Protein AF-G8TN78-F1 (afdb_monomer)

Nearest PDB structures (foldseek):
  6szw-assembly1_B  TM=3.169E-01  e=9.366E-01  Homo sapiens
  4pso-assembly1_A  TM=2.951E-01  e=6.711E-01  Aeropyrum pernix K1
  7tt6-assembly1_P  TM=3.973E-01  e=4.437E+00  Escherichia coli

Radius of gyration: 22.76 Å; Cα contacts (8 Å, |Δi|>4): 261; chains: 1; bounding box: 41×67×71 Å

Organism: Niastella koreensis (strain DSM 17620 / KACC 11465 / NBRC 106392 / GR20-10) (NCBI:txid700598)

Secondary structure (DSSP, 8-state):
--------TTHHHHHHHHHHHHHHHHHHHHHHHHHHHHHHHHHHHH---SEEEEEEEEETTTEEEEEEEEEEETTEEEEEEEEEEETTEEEEEEEEEETTEEEEEEEEEEE--TTS--EEEEEEEEEETTEEEEEEETTEEE---HHHHHHHHHHHHHHHHHHH--HHHHHH--

Mean predicted aligned error: 8.29 Å

Foldseek 3Di:
DDDDDDPPPPVVVVVVVVVVVVVVVLVVVLVVLVVVVVVLVVVVVVDPPWDWDKDWDDDVPFFHTWIWIFTDDPNDTQKIWIWGDDDQKIKIKMFGDDPLATQKIKMWIWGDDVVDDIDIWIWIFGDDPLDGPFIDIPNDTDDDDPVNVLSRVLSNVVSVCVVVVPNCCSRPVD

pLDDT: mean 87.25, std 15.54, range [42.03, 98.81]

Sequence (174 aa):
MYPMTRPIFVLALLISLISSCANAQQKKSEVAAIEDIRTAFKDINSNNTYKVEKYTYEAAGCADDGRLEYYLDKQQIVKIKESGSSNDVSSTTEYYYRDGRVFFIYQLIAGGVANGELQKTEFRIYVKDGKAIRFMQGQEIIPVYSKTTNMMETAVKLLKARTTKNFKEVLCDN

Solvent-accessible surface area (backbone atoms only — not comparable to full-atom values): 9926 Å² total; per-residue (Å²): 144,80,88,88,80,80,93,66,76,70,65,62,62,60,58,60,60,56,58,59,54,54,54,53,54,51,53,53,52,50,54,55,51,52,52,53,45,52,52,52,55,49,53,59,73,70,52,84,83,51,50,74,48,78,49,73,45,71,45,95,97,60,21,77,58,23,33,38,38,40,31,18,60,88,86,45,61,40,35,39,38,39,34,30,32,50,89,65,35,37,40,37,40,36,39,31,36,57,97,85,36,69,36,36,36,42,34,44,37,42,32,45,59,94,95,53,72,77,44,74,49,39,37,41,39,37,34,54,97,91,35,78,79,45,35,28,52,72,89,44,80,48,83,85,49,70,67,58,55,50,55,53,51,40,53,60,49,48,68,56,24,70,79,73,64,51,51,54,65,61,74,56,72,119

Structure (mmCIF, N/CA/C/O backbone):
data_AF-G8TN78-F1
#
_entry.id   AF-G8TN78-F1
#
loop_
_atom_site.group_PDB
_atom_site.id
_atom_site.type_symbol
_atom_site.label_atom_id
_atom_site.label_alt_id
_atom_site.label_comp_id
_atom_site.label_asym_id
_atom_site.label_entity_id
_atom_site.label_seq_id
_atom_site.pdbx_PDB_ins_code
_atom_site.Cartn_x
_atom_site.Cartn_y
_atom_site.Cartn_z
_atom_site.occupancy
_atom_site.B_iso_or_equiv
_atom_site.auth_seq_id
_atom_site.auth_comp_id
_atom_site.auth_asym_id
_atom_site.auth_atom_id
_atom_site.pdbx_PDB_model_num
ATOM 1 N N . MET A 1 1 ? -14.220 -51.912 -53.808 1.00 42.03 1 MET A N 1
ATOM 2 C CA . MET A 1 1 ? -13.164 -50.884 -53.677 1.00 42.03 1 MET A CA 1
ATOM 3 C C . MET A 1 1 ? -13.823 -49.511 -53.753 1.00 42.03 1 MET A C 1
ATOM 5 O O . MET A 1 1 ? -14.171 -49.088 -54.841 1.00 42.03 1 MET A O 1
ATOM 9 N N . TYR A 1 2 ? -14.051 -48.855 -52.614 1.00 42.38 2 TYR A N 1
ATOM 10 C CA . TYR A 1 2 ? -14.402 -47.429 -52.532 1.00 42.38 2 TYR A CA 1
ATOM 11 C C . TYR A 1 2 ? -13.454 -46.788 -51.509 1.00 42.38 2 TYR A C 1
ATOM 13 O O . TYR A 1 2 ? -13.263 -47.379 -50.442 1.00 42.38 2 TYR A O 1
ATOM 21 N N . PRO A 1 3 ? -12.812 -45.646 -51.815 1.00 53.53 3 PRO A N 1
ATOM 22 C CA . PRO A 1 3 ? -11.838 -45.043 -50.919 1.00 53.53 3 PRO A CA 1
ATOM 23 C C . PRO A 1 3 ? -12.542 -44.248 -49.812 1.00 53.53 3 PRO A C 1
ATOM 25 O O . PRO A 1 3 ? -13.330 -43.344 -50.075 1.00 53.53 3 PRO A O 1
ATOM 28 N N . MET A 1 4 ? -12.224 -44.573 -48.558 1.00 51.91 4 MET A N 1
ATOM 29 C CA . MET A 1 4 ? -12.496 -43.719 -47.402 1.00 51.91 4 MET A CA 1
ATOM 30 C C . MET A 1 4 ? -11.504 -42.549 -47.396 1.00 51.91 4 MET A C 1
ATOM 32 O O . MET A 1 4 ? -10.333 -42.727 -47.064 1.00 51.91 4 MET A O 1
ATOM 36 N N . THR A 1 5 ? -11.962 -41.338 -47.713 1.00 56.25 5 THR A N 1
ATOM 37 C CA . THR A 1 5 ? -11.180 -40.104 -47.540 1.00 56.25 5 THR A CA 1
ATOM 38 C C . THR A 1 5 ? -11.837 -39.168 -46.526 1.00 56.25 5 THR A C 1
ATOM 40 O O . THR A 1 5 ? -12.723 -38.391 -46.852 1.00 56.25 5 THR A O 1
ATOM 43 N N . ARG A 1 6 ? -11.338 -39.277 -45.286 1.00 56.94 6 ARG A N 1
ATOM 44 C CA . ARG A 1 6 ? -11.013 -38.209 -44.314 1.00 56.94 6 ARG A CA 1
ATOM 45 C C . ARG A 1 6 ? -12.003 -37.037 -44.112 1.00 56.94 6 ARG A C 1
ATOM 47 O O . ARG A 1 6 ? -11.926 -36.058 -44.849 1.00 56.94 6 ARG A O 1
ATOM 54 N N . PRO A 1 7 ? -12.713 -36.986 -42.963 1.00 50.38 7 PRO A N 1
ATOM 55 C CA . PRO A 1 7 ? -13.267 -35.762 -42.392 1.00 50.38 7 PRO A CA 1
ATOM 56 C C . PRO A 1 7 ? -12.414 -35.300 -41.190 1.00 50.38 7 PRO A C 1
ATOM 58 O O . PRO A 1 7 ? -12.888 -35.275 -40.063 1.00 50.38 7 PRO A O 1
ATOM 61 N N . ILE A 1 8 ? -11.124 -35.002 -41.383 1.00 55.25 8 ILE A N 1
ATOM 62 C CA . ILE A 1 8 ? -10.248 -34.528 -40.279 1.00 55.25 8 ILE A CA 1
ATOM 63 C C . ILE A 1 8 ? -9.927 -33.025 -40.403 1.00 55.25 8 ILE A C 1
ATOM 65 O O . ILE A 1 8 ? -9.593 -32.376 -39.419 1.00 55.25 8 ILE A O 1
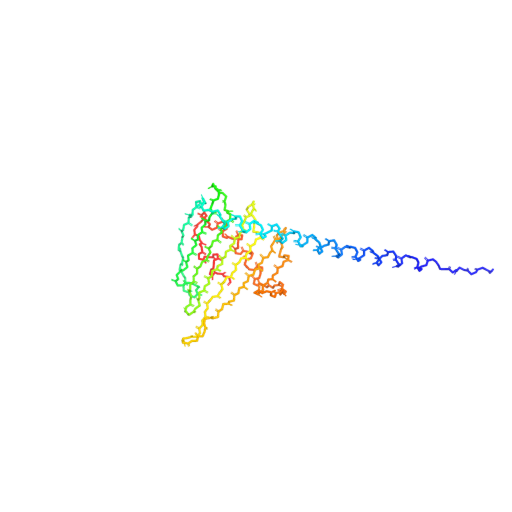ATOM 69 N N . PHE A 1 9 ? -10.114 -32.418 -41.580 1.00 47.19 9 PHE A N 1
ATOM 70 C CA . PHE A 1 9 ? -9.679 -31.036 -41.828 1.00 47.19 9 PHE A CA 1
ATOM 71 C C . PHE A 1 9 ? -10.632 -29.933 -41.325 1.00 47.19 9 PHE A C 1
ATOM 73 O O . PHE A 1 9 ? -10.193 -28.803 -41.136 1.00 47.19 9 PHE A O 1
ATOM 80 N N . VAL A 1 10 ? -11.912 -30.228 -41.064 1.00 52.00 10 VAL A N 1
ATOM 81 C CA . VAL A 1 10 ? -12.901 -29.197 -40.668 1.00 52.00 10 VAL A CA 1
ATOM 82 C C . VAL A 1 10 ? -12.874 -28.900 -39.158 1.00 52.00 10 VAL A C 1
ATOM 84 O O . VAL A 1 10 ? -13.176 -27.785 -38.743 1.00 52.00 10 VAL A O 1
ATOM 87 N N . LEU A 1 11 ? -12.433 -29.849 -38.322 1.00 47.19 11 LEU A N 1
ATOM 88 C CA . LEU A 1 11 ? -12.430 -29.685 -36.861 1.00 47.19 11 LEU A CA 1
ATOM 89 C C . LEU A 1 11 ? -11.299 -28.762 -36.360 1.00 47.19 11 LEU A C 1
ATOM 91 O O . LEU A 1 11 ? -11.470 -28.064 -35.365 1.00 47.19 11 LEU A O 1
ATOM 95 N N . ALA A 1 12 ? -10.168 -28.693 -37.070 1.00 51.84 12 ALA A N 1
ATOM 96 C CA . ALA A 1 12 ? -9.027 -27.854 -36.682 1.00 51.84 12 ALA A CA 1
ATOM 97 C C . ALA A 1 12 ? -9.265 -26.344 -36.903 1.00 51.84 12 ALA A C 1
ATOM 99 O O . ALA A 1 12 ? -8.678 -25.520 -36.205 1.00 51.84 12 ALA A O 1
ATOM 100 N N . LEU A 1 13 ? -10.150 -25.973 -37.835 1.00 49.06 13 LEU A N 1
ATOM 101 C CA . LEU A 1 13 ? -10.441 -24.5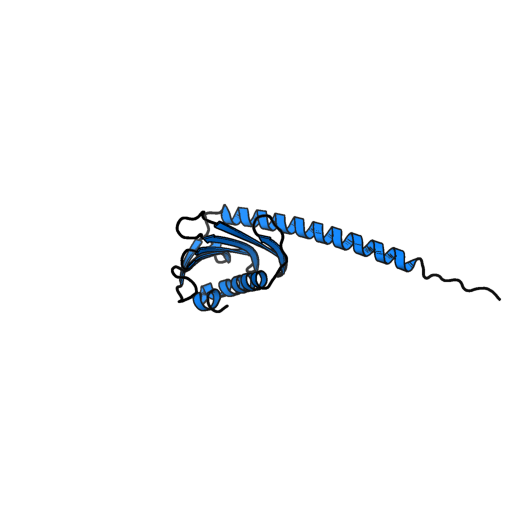75 -38.186 1.00 49.06 13 LEU A CA 1
ATOM 102 C C . LEU A 1 13 ? -11.437 -23.906 -37.220 1.00 49.06 13 LEU A C 1
ATOM 104 O O . LEU A 1 13 ? -11.415 -22.691 -37.054 1.00 49.06 13 LEU A O 1
ATOM 108 N N . LEU A 1 14 ? -12.276 -24.692 -36.537 1.00 49.22 14 LEU A N 1
ATOM 109 C CA . LEU A 1 14 ? -13.198 -24.198 -35.506 1.00 49.22 14 LEU A CA 1
ATOM 110 C C . LEU A 1 14 ? -12.502 -23.943 -34.160 1.00 49.22 14 LEU A C 1
ATOM 112 O O . LEU A 1 14 ? -12.905 -23.045 -33.426 1.00 49.22 14 LEU A O 1
ATOM 116 N N . ILE A 1 15 ? -11.433 -24.682 -33.846 1.00 54.16 15 ILE A N 1
ATOM 117 C CA . ILE A 1 15 ? -10.697 -24.528 -32.580 1.00 54.16 15 ILE A CA 1
ATOM 118 C C . ILE A 1 15 ? -9.845 -23.246 -32.586 1.00 54.16 15 ILE A C 1
ATOM 120 O O . ILE A 1 15 ? -9.737 -22.578 -31.559 1.00 54.16 15 ILE A O 1
ATOM 124 N N . SER A 1 16 ? -9.296 -22.842 -33.737 1.00 51.22 16 SER A N 1
ATOM 125 C CA . SER A 1 16 ? -8.456 -21.639 -33.839 1.00 51.22 16 SER A CA 1
ATOM 126 C C . SER A 1 16 ? -9.234 -20.320 -33.709 1.00 51.22 16 SER A C 1
ATOM 128 O O . SER A 1 16 ? -8.692 -19.352 -33.179 1.00 51.22 16 SER A O 1
ATOM 130 N N . LEU A 1 17 ? -10.511 -20.275 -34.110 1.00 51.44 17 LEU A N 1
ATOM 131 C CA . LEU A 1 17 ? -11.370 -19.086 -33.974 1.00 51.44 17 LEU A CA 1
ATOM 132 C C . LEU A 1 17 ? -11.777 -18.795 -32.516 1.00 51.44 17 LEU A C 1
ATOM 134 O O . LEU A 1 17 ? -11.911 -17.631 -32.136 1.00 51.44 17 LEU A O 1
ATOM 138 N N . ILE A 1 18 ? -11.921 -19.824 -31.674 1.00 54.88 18 ILE A N 1
ATOM 139 C CA . ILE A 1 18 ? -12.322 -19.664 -30.262 1.00 54.88 18 ILE A CA 1
ATOM 140 C C . ILE A 1 18 ? -11.200 -19.000 -29.443 1.00 54.88 18 ILE A C 1
ATOM 142 O O . ILE A 1 18 ? -11.463 -18.155 -28.582 1.00 54.88 18 ILE A O 1
ATOM 146 N N . SER A 1 19 ? -9.936 -19.319 -29.736 1.00 56.47 19 SER A N 1
ATOM 147 C CA . SER A 1 19 ? -8.783 -18.786 -28.997 1.00 56.47 19 SER A CA 1
ATOM 148 C C . SER A 1 19 ? -8.562 -17.282 -29.202 1.00 56.47 19 SER A C 1
ATOM 150 O O . SER A 1 19 ? -8.127 -16.591 -28.279 1.00 56.47 19 SER A O 1
ATOM 152 N N . SER A 1 20 ? -8.881 -16.737 -30.379 1.00 56.03 20 SER A N 1
ATOM 153 C CA . SER A 1 20 ? -8.689 -15.308 -30.668 1.00 56.03 20 SER A CA 1
ATOM 154 C C . SER A 1 20 ? -9.701 -14.414 -29.941 1.00 56.03 20 SER A C 1
ATOM 156 O O . SER A 1 20 ? -9.340 -13.337 -29.462 1.00 56.03 20 SER A O 1
ATOM 158 N N . CYS A 1 21 ? -10.950 -14.864 -29.793 1.00 59.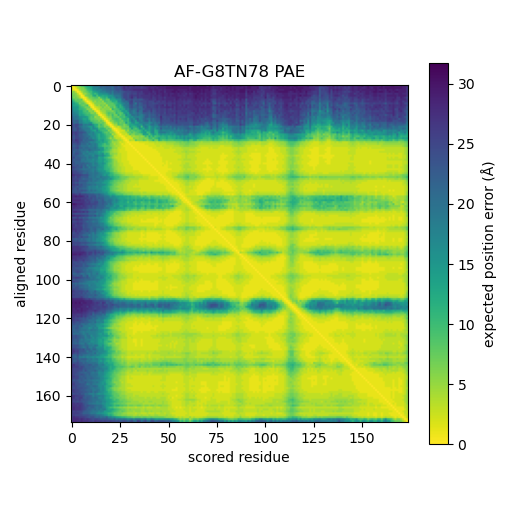00 21 CYS A N 1
ATOM 159 C CA . CYS A 1 21 ? -11.985 -14.113 -29.077 1.00 59.00 21 CYS A CA 1
ATOM 160 C C . CYS A 1 21 ? -11.725 -14.053 -27.562 1.00 59.00 21 CYS A C 1
ATOM 162 O O . CYS A 1 21 ? -11.931 -13.003 -26.950 1.00 59.00 21 CYS A O 1
ATOM 164 N N . ALA A 1 22 ? -11.210 -15.135 -26.966 1.00 63.12 22 ALA A N 1
ATOM 165 C CA . ALA A 1 22 ? -10.910 -15.196 -25.534 1.00 63.12 22 ALA A CA 1
ATOM 166 C C . ALA A 1 22 ? -9.868 -14.142 -25.104 1.00 63.12 22 ALA A C 1
ATOM 168 O O . ALA A 1 22 ? -10.069 -13.432 -24.118 1.00 63.12 22 ALA A O 1
ATOM 169 N N . ASN A 1 23 ? -8.804 -13.964 -25.894 1.00 64.56 23 ASN A N 1
ATOM 170 C CA . ASN A 1 23 ? -7.757 -12.976 -25.610 1.00 64.56 23 ASN A CA 1
ATOM 171 C C . ASN A 1 23 ? -8.254 -11.526 -25.729 1.00 64.56 23 ASN A C 1
ATOM 173 O O . ASN A 1 23 ? -7.914 -10.675 -24.903 1.00 64.56 23 ASN A O 1
ATOM 177 N N . ALA A 1 24 ? -9.091 -11.229 -26.728 1.00 64.06 24 ALA A N 1
ATOM 178 C CA . ALA A 1 24 ? -9.675 -9.898 -26.887 1.00 64.06 24 ALA A CA 1
ATOM 179 C C . ALA A 1 24 ? -10.631 -9.550 -25.730 1.00 64.06 24 ALA A C 1
ATOM 181 O O . ALA A 1 24 ? -10.610 -8.429 -25.212 1.00 64.06 24 ALA A O 1
ATOM 182 N N . GLN A 1 25 ? -11.428 -10.522 -25.280 1.00 64.62 25 GLN A N 1
ATOM 183 C CA . GLN A 1 25 ? -12.340 -10.358 -24.150 1.00 64.62 25 GLN A CA 1
ATOM 184 C C . GLN A 1 25 ? -11.590 -10.172 -22.822 1.00 64.62 25 GLN A C 1
ATOM 186 O O . GLN A 1 25 ? -11.965 -9.306 -22.027 1.00 64.62 25 GLN A O 1
ATOM 191 N N . GLN A 1 26 ? -10.496 -10.908 -22.606 1.00 71.94 26 GLN A N 1
ATOM 192 C CA . GLN A 1 26 ? -9.631 -10.740 -21.437 1.00 71.94 26 GLN A CA 1
ATOM 193 C C . GLN A 1 26 ? -9.000 -9.341 -21.396 1.00 71.94 26 GLN A C 1
ATOM 195 O O . GLN A 1 26 ? -9.100 -8.654 -20.379 1.00 71.94 26 GLN A O 1
ATOM 200 N N . LYS A 1 27 ? -8.441 -8.867 -22.518 1.00 77.06 27 LYS A N 1
ATOM 201 C CA . LYS A 1 27 ? -7.840 -7.526 -22.610 1.00 77.06 27 LYS A CA 1
ATOM 202 C C . LYS A 1 27 ? -8.859 -6.411 -22.350 1.00 77.06 27 LYS A C 1
ATOM 204 O O . LYS A 1 27 ? -8.554 -5.447 -21.653 1.00 77.06 27 LYS A O 1
ATOM 209 N N . LYS A 1 28 ? -10.089 -6.544 -22.863 1.00 79.88 28 LYS A N 1
ATOM 210 C CA . LYS A 1 28 ? -11.174 -5.580 -22.608 1.00 79.88 28 LYS A CA 1
ATOM 211 C C . LYS A 1 28 ? -11.586 -5.553 -21.129 1.00 79.88 28 LYS A C 1
ATOM 213 O O . LYS A 1 28 ? -11.801 -4.476 -20.579 1.00 79.88 28 LYS A O 1
ATOM 218 N N . SER A 1 29 ? -11.665 -6.722 -20.488 1.00 85.25 29 SER A N 1
ATOM 219 C CA . SER A 1 29 ? -11.973 -6.855 -19.055 1.00 85.25 29 SER A CA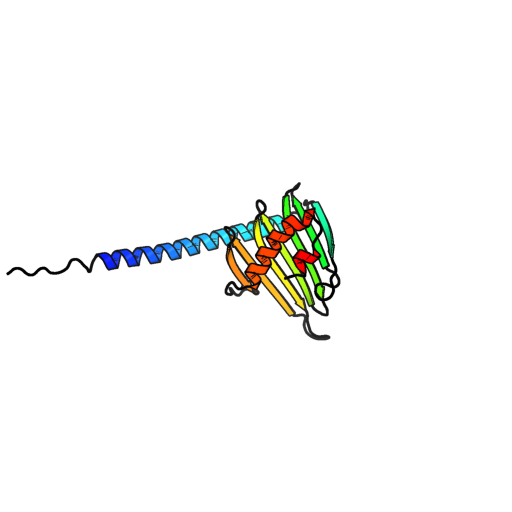 1
ATOM 220 C C . SER A 1 29 ? -10.892 -6.235 -18.162 1.00 85.25 29 SER A C 1
ATOM 222 O O . SER A 1 29 ? -11.215 -5.593 -17.162 1.00 85.25 29 SER A O 1
ATOM 224 N N . GLU A 1 30 ? -9.616 -6.372 -18.535 1.00 90.62 30 GLU A N 1
ATOM 225 C CA . GLU A 1 30 ? -8.494 -5.753 -17.819 1.00 90.62 30 GLU A CA 1
ATOM 226 C C . GLU A 1 30 ? -8.538 -4.223 -17.901 1.00 90.62 30 GLU A C 1
ATOM 228 O O . GLU A 1 30 ? -8.426 -3.555 -16.877 1.00 90.62 30 GLU A O 1
ATOM 233 N N . VAL A 1 31 ? -8.756 -3.656 -19.095 1.00 93.38 31 VAL A N 1
ATOM 234 C CA . VAL A 1 31 ? -8.851 -2.195 -19.274 1.00 93.38 31 VAL A CA 1
ATOM 235 C C . VAL A 1 31 ? -9.972 -1.612 -18.417 1.00 93.38 31 VAL A C 1
ATOM 237 O O . VAL A 1 31 ? -9.742 -0.655 -17.685 1.00 93.38 31 VAL A O 1
ATOM 240 N N . ALA A 1 32 ? -11.160 -2.221 -18.450 1.00 94.50 32 ALA A N 1
ATOM 241 C CA . ALA A 1 32 ? -12.279 -1.778 -17.623 1.00 94.50 32 ALA A CA 1
ATOM 242 C C . ALA A 1 32 ? -11.959 -1.857 -16.119 1.00 94.50 32 ALA A C 1
ATOM 244 O O . ALA A 1 32 ? -12.302 -0.947 -15.369 1.00 94.50 32 ALA A O 1
ATOM 245 N N . ALA A 1 33 ? -11.266 -2.913 -15.679 1.00 96.31 33 ALA A N 1
ATOM 246 C CA . ALA A 1 33 ? -10.854 -3.049 -14.285 1.00 96.31 33 ALA A CA 1
ATOM 247 C C . ALA A 1 33 ? -9.853 -1.969 -13.855 1.00 96.31 33 ALA A C 1
ATOM 249 O O . ALA A 1 33 ? -9.945 -1.444 -12.752 1.00 96.31 33 ALA A O 1
ATOM 250 N N . ILE A 1 34 ? -8.900 -1.625 -14.719 1.00 97.12 34 ILE A N 1
ATOM 251 C CA . ILE A 1 34 ? -7.898 -0.597 -14.426 1.00 97.12 34 ILE A CA 1
ATOM 252 C C . ILE A 1 34 ? -8.539 0.785 -14.312 1.00 97.12 34 ILE A C 1
ATOM 254 O O . ILE A 1 34 ? -8.152 1.552 -13.432 1.00 97.12 34 ILE A O 1
ATOM 258 N N . GLU A 1 35 ? -9.524 1.099 -15.151 1.00 97.69 35 GLU A N 1
ATOM 259 C CA . GLU A 1 35 ? -10.264 2.360 -15.042 1.00 97.69 35 GLU A CA 1
ATOM 260 C C . GLU A 1 35 ? -11.096 2.432 -13.754 1.00 97.69 35 GLU A C 1
ATOM 262 O O . GLU A 1 35 ? -11.062 3.455 -13.074 1.00 97.69 35 GLU A O 1
ATOM 267 N N . ASP A 1 36 ? -11.753 1.340 -13.343 1.00 97.94 36 ASP A N 1
ATOM 268 C CA . ASP A 1 36 ? -12.437 1.276 -12.039 1.00 97.94 36 ASP A CA 1
ATOM 269 C C . ASP A 1 36 ? -11.466 1.524 -10.871 1.00 97.94 36 ASP A C 1
ATOM 271 O O . ASP A 1 36 ? -11.738 2.324 -9.973 1.00 97.94 36 ASP A O 1
ATOM 275 N N . ILE A 1 37 ? -10.289 0.894 -10.917 1.00 98.50 37 ILE A N 1
ATOM 276 C CA . ILE A 1 37 ? -9.234 1.084 -9.916 1.00 98.50 37 ILE A CA 1
ATOM 277 C C . ILE A 1 37 ? -8.766 2.547 -9.877 1.00 98.50 37 ILE A C 1
ATOM 279 O O . ILE A 1 37 ? -8.598 3.105 -8.793 1.00 98.50 37 ILE A O 1
ATOM 283 N N . ARG A 1 38 ? -8.565 3.187 -11.035 1.00 98.25 38 A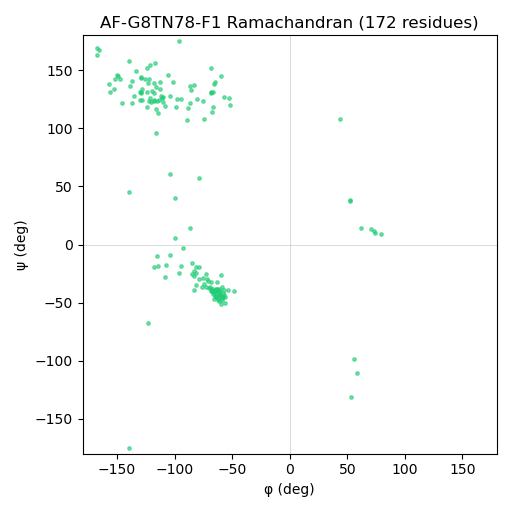RG A N 1
ATOM 284 C CA . ARG A 1 38 ? -8.136 4.595 -11.129 1.00 98.25 38 ARG A CA 1
ATOM 285 C C . ARG A 1 38 ? -9.176 5.549 -10.558 1.00 98.25 38 ARG A C 1
ATOM 287 O O . ARG A 1 38 ? -8.806 6.468 -9.827 1.00 98.25 38 ARG A O 1
ATOM 294 N N . THR A 1 39 ? -10.451 5.316 -10.856 1.00 98.38 39 THR A N 1
ATOM 295 C CA . THR A 1 39 ? -11.562 6.083 -10.283 1.00 98.38 39 THR A CA 1
ATOM 296 C C . THR A 1 39 ? -11.567 5.956 -8.763 1.00 98.38 39 THR A C 1
ATOM 298 O O . THR A 1 39 ? -11.480 6.964 -8.070 1.00 98.38 39 THR A O 1
ATOM 301 N N . ALA A 1 40 ? -11.522 4.734 -8.229 1.00 98.19 40 ALA A N 1
ATOM 302 C CA . ALA A 1 40 ? -11.521 4.514 -6.784 1.00 98.19 40 ALA A CA 1
ATOM 303 C C . ALA A 1 40 ? -10.287 5.098 -6.078 1.00 98.19 40 ALA A C 1
ATOM 305 O O . ALA A 1 40 ? -10.400 5.668 -4.995 1.00 98.19 40 ALA A O 1
ATOM 306 N N . PHE A 1 41 ? -9.108 5.003 -6.698 1.00 98.38 41 PHE A N 1
ATOM 307 C CA . PHE A 1 41 ? -7.895 5.667 -6.220 1.00 98.38 41 PHE A CA 1
ATOM 308 C C . PHE A 1 41 ? -8.086 7.187 -6.121 1.00 98.38 41 PHE A C 1
ATOM 310 O O . PHE A 1 41 ? -7.712 7.797 -5.115 1.00 98.38 41 PHE A O 1
ATOM 317 N N . LYS A 1 42 ? -8.678 7.806 -7.148 1.00 98.19 42 LYS A N 1
ATOM 318 C CA . LYS A 1 42 ? -8.954 9.244 -7.166 1.00 98.19 42 LYS A CA 1
ATOM 319 C C . LYS A 1 42 ? -9.957 9.628 -6.082 1.00 98.19 42 LYS A C 1
ATOM 321 O O . LYS A 1 42 ? -9.713 10.598 -5.365 1.00 98.19 42 LYS A O 1
ATOM 326 N N . ASP A 1 43 ? -11.036 8.868 -5.936 1.00 97.94 43 ASP A N 1
ATOM 327 C CA . ASP A 1 43 ? -12.089 9.135 -4.955 1.00 97.94 43 ASP A CA 1
ATOM 328 C C . ASP A 1 43 ? -11.550 9.047 -3.524 1.00 97.94 43 ASP A C 1
ATOM 330 O O . ASP A 1 43 ? -11.760 9.956 -2.720 1.00 97.94 43 ASP A O 1
ATOM 334 N N . ILE A 1 44 ? -10.765 8.008 -3.216 1.00 98.19 44 ILE A N 1
ATOM 335 C CA . ILE A 1 44 ? -10.126 7.855 -1.903 1.00 98.19 44 ILE A CA 1
ATOM 336 C C . ILE A 1 44 ? -9.166 9.016 -1.621 1.00 98.19 44 ILE A C 1
ATOM 338 O O . ILE A 1 44 ? -9.164 9.543 -0.515 1.00 98.19 44 ILE A O 1
ATOM 342 N N . ASN A 1 45 ? -8.361 9.458 -2.585 1.00 97.94 45 ASN A N 1
ATOM 343 C CA . ASN A 1 45 ? -7.416 10.552 -2.330 1.00 97.94 45 ASN A CA 1
ATOM 344 C C . ASN A 1 45 ? -8.040 11.948 -2.342 1.00 97.94 45 ASN A C 1
ATOM 346 O O . ASN A 1 45 ? -7.451 12.875 -1.792 1.00 97.94 45 ASN A O 1
ATOM 350 N N . SER A 1 46 ? -9.220 12.104 -2.938 1.00 97.06 46 SER A N 1
ATOM 351 C CA . SER A 1 46 ? -9.956 13.372 -2.930 1.00 97.06 46 SER A CA 1
ATOM 352 C C . SER A 1 46 ? -10.808 13.544 -1.669 1.00 97.06 46 SER A C 1
ATOM 354 O O . SER A 1 46 ? -11.242 14.654 -1.370 1.00 97.06 46 SER A O 1
ATOM 356 N N . ASN A 1 47 ? -11.049 12.463 -0.922 1.00 94.44 47 ASN A N 1
ATOM 357 C CA . ASN A 1 47 ? -11.839 12.489 0.299 1.00 94.44 47 ASN A CA 1
ATOM 358 C C . ASN A 1 47 ? 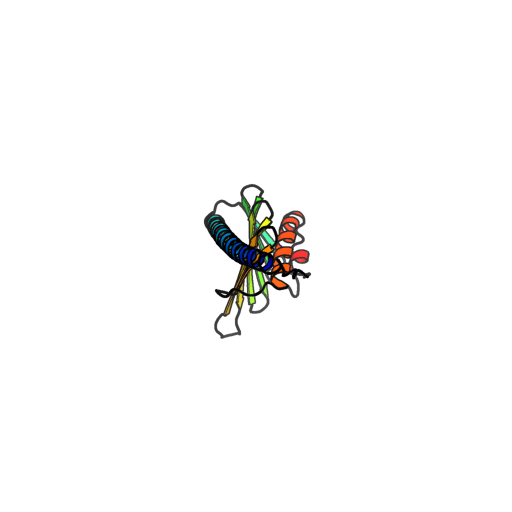-10.968 12.811 1.530 1.00 94.44 47 ASN A C 1
ATOM 360 O O . ASN A 1 47 ? -10.082 12.050 1.915 1.00 94.44 47 ASN A O 1
ATOM 364 N N . ASN A 1 48 ? -11.261 13.937 2.180 1.00 93.38 48 ASN A N 1
ATOM 365 C CA . ASN A 1 48 ? -10.576 14.423 3.377 1.00 93.38 48 ASN A CA 1
ATOM 366 C C . ASN A 1 48 ? -11.323 14.121 4.692 1.00 93.38 48 ASN A C 1
ATOM 368 O O . ASN A 1 48 ? -10.889 14.573 5.750 1.00 93.38 48 ASN A O 1
ATOM 372 N N . THR A 1 49 ? -12.431 13.376 4.651 1.00 96.62 49 THR A N 1
ATOM 373 C CA . THR A 1 49 ? -13.273 13.101 5.826 1.00 96.62 49 THR A CA 1
ATOM 374 C C . THR A 1 49 ? -12.908 11.807 6.547 1.00 96.62 49 THR A C 1
ATOM 376 O O . THR A 1 49 ? -13.537 11.471 7.552 1.00 96.62 49 THR A O 1
ATOM 379 N N . TYR A 1 50 ? -11.938 11.042 6.043 1.00 97.88 50 TYR A N 1
ATOM 380 C CA . TYR A 1 50 ? -11.531 9.798 6.687 1.00 97.88 50 TYR A CA 1
ATOM 381 C C . TYR A 1 50 ? -10.923 10.057 8.059 1.00 97.88 50 TYR A C 1
ATOM 383 O O . TYR A 1 50 ? -10.109 10.962 8.250 1.00 97.88 50 TYR A O 1
ATOM 391 N N . LYS A 1 51 ? -11.255 9.187 9.014 1.00 98.12 51 LYS A N 1
ATOM 392 C CA . LYS A 1 51 ? -10.514 9.135 10.272 1.00 98.12 51 LYS A CA 1
ATOM 393 C C . LYS A 1 51 ? -9.116 8.597 9.972 1.00 98.12 51 LYS A C 1
ATOM 395 O O . LYS A 1 51 ? -8.988 7.556 9.331 1.00 98.12 51 LYS A O 1
ATOM 400 N N . VAL A 1 52 ? -8.086 9.276 10.471 1.00 98.12 52 VAL A N 1
ATOM 401 C CA . VAL A 1 52 ? -6.690 8.850 10.311 1.00 98.12 52 VAL A CA 1
ATOM 402 C C . VAL A 1 52 ? -6.133 8.381 11.650 1.00 98.12 52 VAL A C 1
ATOM 404 O O . VAL A 1 52 ? -6.117 9.131 12.624 1.00 98.12 52 VAL A O 1
ATOM 407 N N . GLU A 1 53 ? -5.666 7.138 11.701 1.00 98.00 53 GLU A N 1
ATOM 408 C CA . GLU A 1 53 ? -4.917 6.584 12.830 1.00 98.00 53 GLU A CA 1
ATOM 409 C C . GLU A 1 53 ? -3.433 6.511 12.464 1.00 98.00 53 GLU A C 1
ATOM 411 O O . GLU A 1 53 ? -3.084 5.965 11.419 1.00 98.00 53 GLU A O 1
ATOM 416 N N . LYS A 1 54 ? -2.563 7.064 13.314 1.00 98.00 54 LYS A N 1
ATOM 417 C CA . LYS A 1 54 ? -1.122 7.165 13.053 1.00 98.00 54 LYS A CA 1
ATOM 418 C C . LYS A 1 54 ? -0.322 6.288 14.006 1.00 98.00 54 LYS A C 1
ATOM 420 O O . LYS A 1 54 ? -0.629 6.238 15.196 1.00 98.00 54 LYS A O 1
ATOM 425 N N . TYR A 1 55 ? 0.711 5.646 13.479 1.00 97.12 55 TYR A N 1
ATOM 426 C CA . TYR A 1 55 ? 1.642 4.803 14.222 1.00 97.12 55 TYR A CA 1
ATOM 427 C C . TYR A 1 55 ? 3.069 5.035 13.738 1.00 97.12 55 TYR A C 1
ATOM 429 O O . TYR A 1 55 ? 3.286 5.471 12.606 1.00 97.12 55 TYR A O 1
ATOM 437 N N . THR A 1 56 ? 4.030 4.705 14.591 1.00 95.12 56 THR A N 1
ATOM 438 C CA . THR A 1 56 ? 5.452 4.671 14.254 1.00 95.12 56 THR A CA 1
ATOM 439 C C . THR A 1 56 ? 6.008 3.273 14.495 1.00 95.12 56 THR A C 1
ATOM 441 O O . THR A 1 56 ? 5.459 2.502 15.288 1.00 95.12 56 THR A O 1
ATOM 444 N N . TYR A 1 57 ? 7.075 2.932 13.785 1.00 91.00 57 TYR A N 1
ATOM 445 C CA . TYR A 1 57 ? 7.871 1.737 14.019 1.00 91.00 57 TYR A CA 1
ATOM 446 C C . TYR A 1 57 ? 9.319 2.025 13.632 1.00 91.00 57 TYR A C 1
ATOM 448 O O . TYR A 1 57 ? 9.583 2.750 12.680 1.00 91.00 57 TYR A O 1
ATOM 456 N N . GLU A 1 58 ? 10.248 1.430 14.365 1.00 84.62 58 GLU A N 1
ATOM 457 C CA . GLU A 1 58 ? 11.675 1.526 14.086 1.00 84.62 58 GLU A CA 1
ATOM 458 C C . GLU A 1 58 ? 12.288 0.140 14.259 1.00 84.62 58 GLU A C 1
ATOM 460 O O . GLU A 1 58 ?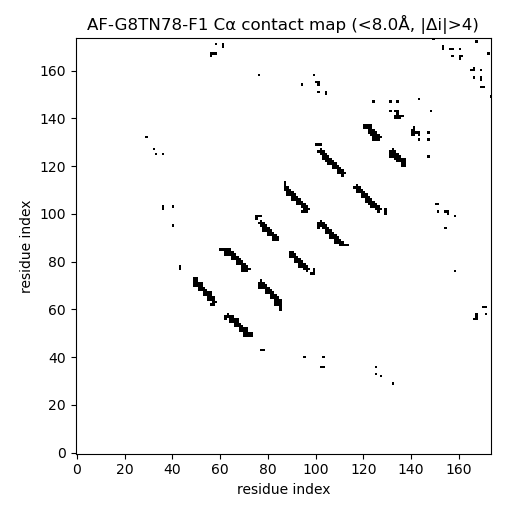 11.914 -0.631 15.155 1.00 84.62 58 GLU A O 1
ATOM 465 N N . ALA A 1 59 ? 13.214 -0.201 13.372 1.00 82.94 59 ALA A N 1
ATOM 466 C CA . ALA A 1 59 ? 13.974 -1.435 13.459 1.00 82.94 59 ALA A CA 1
ATOM 467 C C . ALA A 1 59 ? 15.298 -1.281 12.720 1.00 82.94 59 ALA A C 1
ATOM 469 O O . ALA A 1 59 ? 15.324 -0.857 11.564 1.00 82.94 59 ALA A O 1
ATOM 470 N N . ALA A 1 60 ? 16.384 -1.673 13.390 1.00 79.50 60 ALA A N 1
ATOM 471 C CA . ALA A 1 60 ? 17.716 -1.678 12.803 1.00 79.50 60 ALA A CA 1
ATOM 472 C C . ALA A 1 60 ? 17.714 -2.455 11.476 1.00 79.50 60 ALA A C 1
ATOM 474 O O . ALA A 1 60 ? 17.275 -3.604 11.436 1.00 79.50 60 ALA A O 1
ATOM 475 N N . GLY A 1 61 ? 18.191 -1.813 10.407 1.00 79.38 61 GLY A N 1
ATOM 476 C CA . GLY A 1 61 ? 18.232 -2.391 9.060 1.00 79.38 61 GLY A CA 1
ATOM 477 C C . GLY A 1 61 ? 16.905 -2.373 8.290 1.00 79.38 61 GLY A C 1
ATOM 478 O O . GLY A 1 61 ? 16.834 -2.996 7.237 1.00 79.38 61 GLY A O 1
ATOM 479 N N . CYS A 1 62 ? 15.871 -1.685 8.784 1.00 83.00 62 CYS A N 1
ATOM 480 C CA . CYS A 1 62 ? 14.555 -1.617 8.140 1.00 83.00 62 CYS A CA 1
ATOM 481 C C . CYS A 1 62 ? 14.122 -0.176 7.838 1.00 83.00 62 CYS A C 1
ATOM 483 O O . CYS A 1 62 ? 14.028 0.209 6.676 1.00 83.00 62 CYS A O 1
ATOM 485 N N . ALA A 1 63 ? 13.859 0.619 8.876 1.00 83.31 63 ALA A N 1
ATOM 486 C CA . ALA A 1 63 ? 13.461 2.016 8.749 1.00 83.31 63 ALA A CA 1
ATOM 487 C C . ALA A 1 63 ? 13.896 2.787 9.996 1.00 83.31 63 ALA A C 1
ATOM 489 O O . ALA A 1 63 ? 13.651 2.325 11.118 1.00 83.31 63 ALA A O 1
ATOM 490 N N . ASP A 1 64 ? 14.499 3.954 9.775 1.00 85.25 64 ASP A N 1
ATOM 491 C CA . ASP A 1 64 ? 14.975 4.837 10.843 1.00 85.25 64 ASP A CA 1
ATOM 492 C C . ASP A 1 64 ? 13.836 5.712 11.392 1.00 85.25 64 ASP A C 1
ATOM 494 O O . ASP A 1 64 ? 13.850 6.093 12.555 1.00 85.25 64 ASP A O 1
ATOM 498 N N . ASP A 1 65 ? 12.821 6.002 10.569 1.00 88.94 65 ASP A N 1
ATOM 499 C CA . ASP A 1 65 ? 11.661 6.827 10.925 1.00 88.94 65 ASP A CA 1
ATOM 500 C C . ASP A 1 65 ? 10.340 6.276 10.352 1.00 88.94 65 ASP A C 1
ATOM 502 O O . ASP A 1 65 ? 9.510 7.012 9.807 1.00 88.94 65 ASP A O 1
ATOM 506 N N . GLY A 1 66 ? 10.138 4.961 10.474 1.00 94.44 66 GLY A N 1
ATOM 507 C CA . GLY A 1 66 ? 8.960 4.264 9.961 1.00 94.44 66 GLY A CA 1
ATOM 508 C C . GLY A 1 66 ? 7.647 4.831 10.511 1.00 94.44 66 GLY A C 1
ATOM 509 O O . GLY A 1 66 ? 7.427 4.938 11.721 1.00 94.44 66 GLY A O 1
ATOM 510 N N . ARG A 1 67 ? 6.732 5.185 9.609 1.00 96.81 67 ARG A N 1
ATOM 511 C CA . ARG A 1 67 ? 5.407 5.744 9.903 1.00 96.81 67 ARG A CA 1
ATOM 512 C C . ARG A 1 67 ? 4.331 4.972 9.162 1.00 96.81 67 ARG A C 1
ATOM 514 O O . ARG A 1 67 ? 4.493 4.587 8.008 1.00 96.81 67 ARG A O 1
ATOM 521 N N . LEU A 1 68 ? 3.196 4.808 9.828 1.00 98.00 68 LEU A N 1
ATOM 522 C CA . LEU A 1 68 ? 1.985 4.228 9.269 1.00 98.00 68 LEU A CA 1
ATOM 523 C C . LEU A 1 68 ? 0.800 5.154 9.516 1.00 98.00 68 LEU A C 1
ATOM 525 O O . LEU A 1 68 ? 0.568 5.597 10.639 1.00 98.00 68 LEU A O 1
ATOM 529 N N . GLU A 1 69 ? 0.001 5.373 8.483 1.00 98.50 69 GLU A N 1
ATOM 530 C CA . GLU A 1 69 ? -1.271 6.082 8.554 1.00 98.50 69 GLU A CA 1
ATOM 531 C C . GLU A 1 69 ? -2.386 5.187 8.003 1.00 98.50 69 GLU A C 1
ATOM 533 O O . GLU A 1 69 ? -2.383 4.808 6.831 1.00 98.50 69 GLU A O 1
ATOM 538 N N . TYR A 1 70 ? -3.357 4.851 8.849 1.00 98.62 70 TYR A N 1
ATOM 539 C CA . TYR A 1 70 ? -4.550 4.089 8.489 1.00 98.62 70 TYR A CA 1
ATOM 540 C C . TYR A 1 70 ? -5.710 5.054 8.275 1.00 98.62 70 TYR A C 1
ATOM 542 O O . TYR A 1 70 ? -6.128 5.739 9.207 1.00 98.62 70 TYR A O 1
ATOM 550 N N . TYR A 1 71 ? -6.246 5.077 7.061 1.00 98.56 71 TYR A N 1
ATOM 551 C CA . TYR A 1 71 ? -7.388 5.893 6.669 1.00 98.56 71 TYR A CA 1
ATOM 552 C C . TYR A 1 71 ? -8.645 5.034 6.716 1.00 98.56 71 TYR A C 1
ATOM 554 O O . TYR A 1 71 ? -8.708 3.959 6.107 1.00 98.56 71 TYR A O 1
ATOM 562 N N . LEU A 1 72 ? -9.633 5.511 7.464 1.00 98.25 72 LEU A N 1
ATOM 563 C CA . LEU A 1 72 ? -10.821 4.759 7.823 1.00 98.25 72 LEU A CA 1
ATOM 564 C C . LEU A 1 72 ? -12.072 5.484 7.343 1.00 98.25 72 LEU A C 1
ATOM 566 O O . LEU A 1 72 ? -12.330 6.622 7.747 1.00 98.25 72 LEU A O 1
ATOM 570 N N . ASP A 1 73 ? -12.876 4.782 6.551 1.00 97.50 73 ASP A N 1
ATOM 571 C CA . ASP A 1 73 ? -14.283 5.120 6.385 1.00 97.50 73 ASP A CA 1
ATOM 572 C C . ASP A 1 73 ? -15.081 4.370 7.452 1.00 97.50 73 ASP A C 1
ATOM 574 O O . ASP A 1 73 ? -15.209 3.140 7.431 1.00 97.50 73 ASP A O 1
ATOM 578 N N . LYS A 1 74 ? -15.557 5.115 8.453 1.00 93.56 74 LYS A N 1
ATOM 579 C CA . LYS A 1 74 ? -16.130 4.573 9.692 1.00 93.56 74 LYS A CA 1
ATOM 580 C C . LYS A 1 74 ? -15.140 3.626 10.386 1.00 93.56 74 LYS A C 1
ATOM 582 O O . LYS A 1 74 ? -14.252 4.078 11.104 1.00 93.56 74 LYS A O 1
ATOM 587 N N . GLN A 1 75 ? -15.291 2.316 10.193 1.00 93.06 75 GLN A N 1
ATOM 588 C CA . GLN A 1 75 ? -14.414 1.282 10.758 1.00 93.06 75 GLN A CA 1
ATOM 589 C C . GLN A 1 75 ? -13.634 0.502 9.693 1.00 93.06 75 GLN A C 1
ATOM 591 O O . GLN A 1 75 ? -12.733 -0.263 10.046 1.00 93.06 75 GLN A O 1
ATOM 596 N N . GLN A 1 76 ? -13.958 0.689 8.413 1.00 96.81 76 GLN A N 1
ATOM 597 C CA . GLN A 1 76 ? -13.320 -0.019 7.314 1.00 96.81 76 GLN A CA 1
ATOM 598 C C . GLN A 1 76 ? -12.054 0.712 6.882 1.00 96.81 76 GLN A C 1
ATOM 600 O O . GLN A 1 76 ? -12.053 1.928 6.703 1.00 96.81 76 GLN A O 1
ATOM 605 N N . ILE A 1 77 ? -10.969 -0.039 6.717 1.00 98.25 77 ILE A N 1
ATOM 606 C CA . ILE A 1 77 ? -9.717 0.492 6.181 1.00 98.25 77 ILE A CA 1
ATOM 607 C C . ILE A 1 77 ? -9.900 0.668 4.675 1.00 98.25 77 ILE A C 1
ATOM 609 O O . ILE A 1 77 ? -10.201 -0.302 3.984 1.00 98.25 77 ILE A O 1
ATOM 613 N N . VAL A 1 78 ? -9.688 1.887 4.182 1.00 98.50 78 VAL A N 1
ATOM 614 C CA . VAL A 1 78 ? -9.741 2.211 2.743 1.00 98.50 78 VAL A CA 1
ATOM 615 C C . VAL A 1 78 ? -8.355 2.489 2.169 1.00 98.50 78 VAL A C 1
ATOM 617 O O . VAL A 1 78 ? -8.098 2.219 0.997 1.00 98.50 78 VAL A O 1
ATOM 620 N N . LYS A 1 79 ? -7.430 2.977 3.003 1.00 98.69 79 LYS A N 1
ATOM 621 C CA . LYS A 1 79 ? -6.031 3.207 2.639 1.00 98.69 79 LYS A CA 1
ATOM 622 C C . LYS A 1 79 ? -5.117 2.977 3.838 1.00 98.69 79 LYS A C 1
ATOM 624 O O . LYS A 1 79 ? -5.452 3.351 4.961 1.00 98.69 79 LYS A O 1
ATOM 629 N N . ILE A 1 80 ? -3.950 2.398 3.589 1.00 98.75 80 ILE A N 1
ATOM 630 C CA . ILE A 1 80 ? -2.820 2.398 4.519 1.00 98.75 80 ILE A CA 1
ATOM 631 C C . ILE A 1 80 ? -1.655 3.062 3.802 1.00 98.75 80 ILE A C 1
ATOM 633 O O . ILE A 1 80 ? -1.302 2.639 2.705 1.00 98.75 80 ILE A O 1
ATOM 637 N N . LYS A 1 81 ? -1.065 4.084 4.412 1.00 98.62 81 LYS A N 1
ATOM 638 C CA . LYS A 1 81 ? 0.168 4.711 3.944 1.00 98.62 81 LYS A CA 1
ATOM 639 C C . LYS A 1 81 ? 1.295 4.336 4.891 1.00 98.62 81 LYS A C 1
ATOM 641 O O . LYS A 1 81 ? 1.228 4.644 6.074 1.00 98.62 81 LYS A O 1
ATOM 646 N N . GLU A 1 82 ? 2.296 3.664 4.362 1.00 97.50 82 GLU A N 1
ATOM 647 C CA . GLU A 1 82 ? 3.576 3.401 4.999 1.00 97.50 82 GLU A CA 1
ATOM 648 C C . GLU A 1 82 ? 4.601 4.376 4.419 1.00 97.50 82 GLU A C 1
ATOM 650 O O . GLU A 1 82 ? 4.565 4.701 3.231 1.00 97.50 82 GLU A O 1
ATOM 655 N N . SER A 1 83 ? 5.470 4.906 5.265 1.00 96.38 83 SER A N 1
ATOM 656 C CA . SER A 1 83 ? 6.596 5.715 4.819 1.00 96.38 83 SER A CA 1
ATOM 657 C C . SER A 1 83 ? 7.748 5.578 5.786 1.00 96.38 83 SER A C 1
ATOM 659 O O . SER A 1 83 ? 7.525 5.560 6.994 1.00 96.38 83 SER A O 1
ATOM 661 N N . GLY A 1 84 ? 8.961 5.625 5.269 1.00 93.19 84 GLY A N 1
ATOM 662 C CA . GLY A 1 84 ? 10.161 5.655 6.081 1.00 93.19 84 GLY A CA 1
ATOM 663 C C . GLY A 1 84 ? 11.367 6.012 5.236 1.00 93.19 84 GLY A C 1
ATOM 664 O O . GLY A 1 84 ? 11.307 6.043 4.002 1.00 93.19 84 GLY A O 1
ATOM 665 N N . SER A 1 85 ? 12.462 6.284 5.916 1.00 88.94 85 SER A N 1
ATOM 666 C CA . SER A 1 85 ? 13.763 6.512 5.322 1.00 88.94 85 SER A CA 1
ATOM 667 C C . SER A 1 85 ? 14.795 5.553 5.898 1.00 88.94 85 SER A C 1
ATOM 669 O O . SER A 1 85 ? 14.663 5.040 7.013 1.00 88.94 85 SER A O 1
ATOM 671 N N . SER A 1 86 ? 15.796 5.265 5.079 1.00 85.12 86 SER A N 1
ATOM 672 C CA . SER A 1 86 ? 17.016 4.589 5.483 1.00 85.12 86 SER A CA 1
ATOM 673 C C . SER A 1 86 ? 18.158 5.156 4.653 1.00 85.12 86 SER A C 1
ATOM 675 O O . SER A 1 86 ? 18.124 5.108 3.418 1.00 85.12 86 SER A O 1
ATOM 677 N N . ASN A 1 87 ? 19.170 5.699 5.330 1.00 83.81 87 ASN A N 1
ATOM 678 C CA . ASN A 1 87 ? 20.254 6.452 4.692 1.00 83.81 87 ASN A CA 1
ATOM 679 C C . ASN A 1 87 ? 19.692 7.589 3.803 1.00 83.81 87 ASN A C 1
ATOM 681 O O . ASN A 1 87 ? 18.799 8.322 4.219 1.00 83.81 87 ASN A O 1
ATOM 685 N N . ASP A 1 88 ? 20.170 7.709 2.562 1.00 85.94 88 ASP A N 1
ATOM 686 C CA . ASP A 1 88 ? 19.747 8.733 1.595 1.00 85.94 88 ASP A CA 1
ATOM 687 C C . ASP A 1 88 ? 18.508 8.333 0.767 1.00 85.94 88 ASP A C 1
ATOM 689 O O . ASP A 1 88 ? 18.215 8.930 -0.275 1.00 85.94 88 ASP A O 1
ATOM 693 N N . VAL A 1 89 ? 17.784 7.289 1.188 1.00 88.94 89 VAL A N 1
ATOM 694 C CA . VAL A 1 89 ? 16.611 6.770 0.478 1.00 88.94 89 VAL A CA 1
ATOM 695 C C . VAL A 1 89 ? 15.377 6.888 1.356 1.00 88.94 89 VAL A C 1
ATOM 697 O O . VAL A 1 89 ? 15.298 6.337 2.449 1.00 88.94 89 VAL A O 1
ATOM 700 N N . SER A 1 90 ? 14.369 7.568 0.828 1.00 92.19 90 SER A N 1
ATOM 701 C CA . SER A 1 90 ? 13.021 7.619 1.379 1.00 92.19 90 SER A CA 1
ATOM 702 C C . SER A 1 90 ? 12.079 6.769 0.538 1.00 92.19 90 SER A C 1
ATOM 704 O O . SER A 1 90 ? 12.206 6.676 -0.688 1.00 92.19 90 SER A O 1
ATOM 706 N N . SER A 1 91 ? 11.106 6.153 1.190 1.00 94.81 91 SER A N 1
ATOM 707 C CA . SER A 1 91 ? 10.047 5.419 0.520 1.00 94.81 91 SER A CA 1
ATOM 708 C C . SER A 1 91 ? 8.687 5.779 1.100 1.00 94.81 91 SER A C 1
ATOM 710 O O . SER A 1 91 ? 8.539 6.175 2.256 1.00 94.81 91 SER A O 1
ATOM 712 N N . THR A 1 92 ? 7.675 5.713 0.250 1.00 97.38 92 THR A N 1
ATOM 713 C CA . THR A 1 92 ? 6.274 5.804 0.634 1.00 97.38 92 THR A CA 1
ATOM 714 C C . THR A 1 92 ? 5.520 4.742 -0.136 1.00 97.38 92 THR A C 1
ATOM 716 O O . THR A 1 92 ? 5.531 4.753 -1.368 1.00 97.38 92 THR A O 1
ATOM 719 N N . THR A 1 93 ? 4.848 3.853 0.580 1.00 98.38 93 THR A N 1
ATOM 720 C CA . THR A 1 93 ? 4.002 2.814 0.007 1.00 98.38 93 THR A CA 1
ATOM 721 C C . THR A 1 93 ? 2.564 3.020 0.459 1.00 98.38 93 THR A C 1
ATOM 723 O O . THR A 1 93 ? 2.259 3.072 1.646 1.00 98.38 93 THR A O 1
ATOM 726 N N . GLU A 1 94 ? 1.647 3.125 -0.489 1.00 98.81 94 GLU A N 1
ATOM 727 C CA . GLU A 1 94 ? 0.222 3.284 -0.250 1.00 98.81 94 GLU A CA 1
ATOM 728 C C . GLU A 1 94 ? -0.526 2.048 -0.739 1.00 98.81 94 GLU A C 1
ATOM 730 O O . GLU A 1 94 ? -0.444 1.663 -1.906 1.00 98.81 94 GLU A O 1
ATOM 735 N N . TYR A 1 95 ? -1.293 1.447 0.160 1.00 98.75 95 TYR A N 1
ATOM 736 C CA . TYR A 1 95 ? -2.121 0.279 -0.091 1.00 98.75 95 TYR A CA 1
ATOM 737 C C . TYR A 1 95 ? -3.588 0.694 -0.044 1.00 98.75 95 TYR A C 1
ATOM 739 O O . TYR A 1 95 ? -4.029 1.280 0.946 1.00 98.75 95 TYR A O 1
ATOM 747 N N . TYR A 1 96 ? -4.345 0.376 -1.089 1.00 98.81 96 TYR A N 1
ATOM 748 C CA . TYR A 1 96 ? -5.743 0.770 -1.241 1.00 98.81 96 TYR A CA 1
ATOM 749 C C . TYR A 1 96 ? -6.658 -0.442 -1.168 1.00 98.81 96 TYR A C 1
ATOM 751 O O . TYR A 1 96 ? -6.409 -1.464 -1.818 1.00 98.81 96 TYR A O 1
ATOM 759 N N . TYR A 1 97 ? -7.732 -0.307 -0.395 1.00 98.56 97 TYR A N 1
ATOM 760 C CA . TYR A 1 97 ? -8.597 -1.415 -0.017 1.00 98.56 97 TYR A CA 1
ATOM 761 C C . TYR A 1 97 ? -10.057 -1.151 -0.368 1.00 98.56 97 TYR A C 1
ATOM 763 O O . TYR A 1 97 ? -10.568 -0.043 -0.215 1.00 98.56 97 TYR A O 1
ATOM 771 N N . ARG A 1 98 ? -10.735 -2.212 -0.804 1.00 97.25 98 ARG A N 1
ATOM 772 C CA . ARG A 1 98 ? -12.184 -2.281 -0.989 1.00 97.25 98 ARG A CA 1
ATOM 773 C C . ARG A 1 98 ? -12.642 -3.612 -0.408 1.00 97.25 98 ARG A C 1
ATOM 775 O O . ARG A 1 98 ? -12.037 -4.642 -0.701 1.00 97.25 98 ARG A O 1
ATOM 782 N N . ASP A 1 99 ? -13.636 -3.586 0.475 1.00 95.31 99 ASP A N 1
ATOM 783 C CA . ASP A 1 99 ? -14.173 -4.783 1.142 1.00 95.31 99 ASP A CA 1
ATOM 784 C C . ASP A 1 99 ? -13.093 -5.649 1.825 1.00 95.31 99 ASP A C 1
ATOM 786 O O . ASP A 1 99 ? -13.104 -6.880 1.763 1.00 95.31 99 ASP A O 1
ATOM 790 N N . GLY A 1 100 ? -12.099 -4.996 2.442 1.00 96.06 100 GLY A N 1
ATOM 791 C CA . GLY A 1 100 ? -10.984 -5.668 3.119 1.00 96.06 100 GLY A CA 1
ATOM 792 C C . GLY A 1 100 ? -9.986 -6.361 2.184 1.00 96.06 100 GLY A C 1
ATOM 793 O O . GLY A 1 100 ? -9.165 -7.149 2.647 1.00 96.06 100 GLY A O 1
ATOM 794 N N . ARG A 1 101 ? -10.032 -6.089 0.875 1.00 97.44 101 ARG A N 1
ATOM 795 C CA . ARG A 1 101 ? -9.103 -6.632 -0.124 1.00 97.44 101 ARG A CA 1
ATOM 796 C C . ARG A 1 101 ? -8.319 -5.510 -0.778 1.00 97.44 101 ARG A C 1
ATOM 798 O O . ARG A 1 101 ? -8.884 -4.471 -1.109 1.00 97.44 101 ARG A O 1
ATOM 805 N N . VAL A 1 102 ? -7.025 -5.734 -0.989 1.00 98.31 102 VAL A N 1
ATOM 806 C CA . VAL A 1 102 ? -6.191 -4.796 -1.744 1.00 98.31 102 VAL A CA 1
ATOM 807 C C . VAL A 1 102 ? -6.615 -4.802 -3.214 1.00 98.31 102 VAL A C 1
ATOM 809 O O . VAL A 1 102 ? -6.760 -5.868 -3.816 1.00 98.31 102 VAL A O 1
ATOM 812 N N . PHE A 1 103 ? -6.829 -3.619 -3.786 1.00 98.50 103 PHE A N 1
ATOM 813 C CA . PHE A 1 103 ? -7.130 -3.453 -5.215 1.00 98.50 103 PHE A CA 1
ATOM 814 C C . PHE A 1 103 ? -6.070 -2.620 -5.945 1.00 98.50 103 PHE A C 1
ATOM 816 O O . PHE A 1 103 ? -5.952 -2.691 -7.169 1.00 98.50 103 PHE A O 1
ATOM 823 N N . PHE A 1 104 ? -5.274 -1.843 -5.205 1.00 98.75 104 PHE A N 1
ATOM 824 C CA . PHE A 1 104 ? -4.208 -1.031 -5.770 1.00 98.75 104 PHE A CA 1
ATOM 825 C C . PHE A 1 104 ? -3.080 -0.812 -4.765 1.00 98.75 104 PHE A C 1
ATOM 827 O O . PHE A 1 104 ? -3.328 -0.633 -3.571 1.00 98.75 104 PHE A O 1
ATOM 834 N N . ILE A 1 105 ? -1.843 -0.822 -5.256 1.00 98.75 105 ILE A N 1
ATOM 835 C CA . ILE A 1 105 ? -0.659 -0.457 -4.481 1.00 98.75 105 ILE A CA 1
ATOM 836 C C . ILE A 1 105 ? 0.141 0.561 -5.283 1.00 98.75 105 ILE A C 1
ATOM 838 O O . ILE A 1 105 ? 0.434 0.339 -6.460 1.00 98.75 105 ILE A O 1
ATOM 842 N N . TYR A 1 106 ? 0.501 1.659 -4.636 1.00 98.62 106 TYR A N 1
ATOM 843 C CA . TYR A 1 106 ? 1.367 2.698 -5.170 1.00 98.62 106 TYR A CA 1
ATOM 844 C C . TYR A 1 106 ? 2.615 2.782 -4.298 1.00 98.62 106 TYR A C 1
ATOM 846 O O . TYR A 1 106 ? 2.502 2.851 -3.080 1.00 98.62 106 TYR A O 1
ATOM 854 N N . GLN A 1 107 ? 3.801 2.780 -4.894 1.00 98.06 107 GLN A N 1
ATOM 855 C CA . GLN A 1 107 ? 5.043 3.001 -4.160 1.00 98.06 107 GLN A CA 1
ATOM 856 C C . GLN A 1 107 ? 5.867 4.071 -4.856 1.00 98.06 107 GLN A C 1
ATOM 858 O O . GLN A 1 107 ? 6.113 3.992 -6.057 1.00 98.06 107 GLN A O 1
ATOM 863 N N . LEU A 1 108 ? 6.340 5.033 -4.077 1.00 97.38 108 LEU A N 1
ATOM 864 C CA . LEU A 1 108 ? 7.321 6.017 -4.491 1.00 97.38 108 LEU A CA 1
ATOM 865 C C . LEU A 1 108 ? 8.588 5.806 -3.671 1.00 97.38 108 LEU A C 1
ATOM 867 O O . LEU A 1 108 ? 8.550 5.847 -2.445 1.00 97.38 108 LEU A O 1
ATOM 871 N N . ILE A 1 109 ? 9.704 5.602 -4.357 1.00 95.00 109 ILE A N 1
ATOM 872 C CA . ILE A 1 109 ? 11.040 5.579 -3.768 1.00 95.00 109 ILE A CA 1
ATOM 873 C C . ILE A 1 109 ? 11.760 6.816 -4.281 1.00 95.00 109 ILE A C 1
ATOM 875 O O . ILE A 1 109 ? 11.811 7.040 -5.491 1.00 95.00 109 ILE A O 1
ATOM 879 N N . ALA A 1 110 ? 12.293 7.622 -3.374 1.00 93.75 110 ALA A N 1
ATOM 880 C CA . ALA A 1 110 ? 13.059 8.809 -3.704 1.00 93.75 110 ALA A CA 1
ATOM 881 C C . ALA A 1 110 ? 14.397 8.773 -2.968 1.00 93.75 110 ALA A C 1
ATOM 883 O O . ALA A 1 110 ? 14.427 8.668 -1.744 1.00 93.75 110 ALA A O 1
ATOM 884 N N . GLY A 1 111 ? 15.490 8.879 -3.713 1.00 87.25 111 GLY A N 1
ATOM 885 C CA . GLY A 1 111 ? 16.838 8.896 -3.159 1.00 87.25 111 GLY A CA 1
ATOM 886 C C . GLY A 1 111 ? 17.858 9.366 -4.184 1.00 87.25 111 GLY A C 1
ATOM 887 O O . GLY A 1 111 ? 17.558 9.486 -5.373 1.00 87.25 111 GLY A O 1
ATOM 888 N N . GLY A 1 112 ? 19.063 9.671 -3.727 1.00 74.94 112 GLY A N 1
ATOM 889 C CA . GLY A 1 112 ? 20.142 10.152 -4.581 1.00 74.94 112 GLY A CA 1
ATOM 890 C C . GLY A 1 112 ? 21.469 10.129 -3.841 1.00 74.94 112 GLY A C 1
ATOM 891 O O . GLY A 1 112 ? 21.504 10.037 -2.619 1.00 74.94 112 GLY A O 1
ATOM 892 N N . VAL A 1 113 ? 22.569 10.199 -4.586 1.00 73.19 113 VAL A N 1
ATOM 893 C CA . VAL A 1 113 ? 23.894 10.382 -3.981 1.00 73.19 113 VAL A CA 1
ATOM 894 C C . VAL A 1 113 ? 24.003 11.784 -3.382 1.00 73.19 113 VAL A C 1
ATOM 896 O O . VAL A 1 113 ? 23.386 12.725 -3.890 1.00 73.19 113 VAL A O 1
ATOM 899 N N . ALA A 1 114 ? 24.822 11.948 -2.342 1.00 64.50 114 ALA A N 1
ATOM 900 C CA . ALA A 1 114 ? 25.141 13.266 -1.801 1.00 64.50 114 ALA A CA 1
ATOM 901 C C . ALA A 1 114 ? 25.620 14.205 -2.932 1.00 64.50 114 ALA A C 1
ATOM 903 O O . ALA A 1 114 ? 26.608 13.916 -3.607 1.00 64.50 114 ALA A O 1
ATOM 904 N N . ASN A 1 115 ? 24.906 15.321 -3.137 1.00 67.44 115 ASN A N 1
ATOM 905 C CA . ASN A 1 115 ? 25.102 16.323 -4.204 1.00 67.44 115 ASN A CA 1
ATOM 906 C C . ASN A 1 115 ? 24.680 15.923 -5.638 1.00 67.44 115 ASN A C 1
ATOM 908 O O . ASN A 1 115 ? 25.010 16.640 -6.583 1.00 67.44 115 ASN A O 1
ATOM 912 N N . GLY A 1 116 ? 23.961 14.814 -5.826 1.00 71.81 116 GLY A N 1
ATOM 913 C CA . GLY A 1 116 ? 23.394 14.411 -7.119 1.00 71.81 116 GLY A CA 1
ATOM 914 C C . GLY A 1 116 ? 21.928 14.813 -7.311 1.00 71.81 116 GLY A C 1
ATOM 915 O O . GLY A 1 116 ? 21.271 15.313 -6.398 1.00 71.81 116 GLY A O 1
ATOM 916 N N . GLU A 1 117 ? 21.390 14.562 -8.508 1.00 79.94 117 GLU A N 1
ATOM 917 C CA . GLU A 1 117 ? 19.950 14.694 -8.755 1.00 79.94 117 GLU A CA 1
ATOM 918 C C . GLU A 1 117 ? 19.155 13.659 -7.949 1.00 79.94 117 GLU A C 1
ATOM 920 O O . GLU A 1 117 ? 19.519 12.482 -7.873 1.00 79.94 117 GLU A O 1
ATOM 925 N N . LEU A 1 118 ? 18.031 14.097 -7.374 1.00 83.69 118 LEU A N 1
ATOM 926 C CA . LEU A 1 118 ? 17.091 13.213 -6.697 1.00 83.69 118 LEU A CA 1
ATOM 927 C C . LEU A 1 118 ? 16.423 12.295 -7.725 1.00 83.69 118 LEU A C 1
ATOM 929 O O . LEU A 1 118 ? 15.621 12.747 -8.546 1.00 83.69 118 LEU A O 1
ATOM 933 N N . GLN A 1 119 ? 16.690 10.997 -7.637 1.00 90.94 119 GLN A N 1
ATOM 934 C CA . GLN A 1 119 ? 16.021 10.004 -8.462 1.00 90.94 119 GLN A CA 1
ATOM 935 C C . GLN A 1 119 ? 14.717 9.573 -7.803 1.00 90.94 119 GLN A C 1
ATOM 937 O O . GLN A 1 119 ? 14.650 9.333 -6.596 1.00 90.94 119 GLN A O 1
ATOM 942 N N . LYS A 1 120 ? 13.664 9.461 -8.615 1.00 94.00 120 LYS A N 1
ATOM 943 C CA . LYS A 1 120 ? 12.358 8.962 -8.186 1.00 94.00 120 LYS A CA 1
ATOM 944 C C . LYS A 1 120 ? 12.004 7.733 -8.997 1.00 94.00 120 LYS A C 1
ATOM 946 O O . LYS A 1 120 ? 11.922 7.797 -10.220 1.00 94.00 120 LYS A O 1
ATOM 951 N N . THR A 1 121 ? 11.754 6.634 -8.302 1.00 95.06 121 THR A N 1
ATOM 952 C CA . THR A 1 121 ? 11.210 5.419 -8.902 1.00 95.06 121 THR A CA 1
ATOM 953 C C . THR A 1 121 ? 9.803 5.212 -8.387 1.00 95.06 121 THR A C 1
ATOM 955 O O . THR A 1 121 ? 9.564 5.209 -7.181 1.00 95.06 121 THR A O 1
ATOM 958 N N . GLU A 1 122 ? 8.870 5.034 -9.311 1.00 96.94 122 GLU A N 1
ATOM 959 C CA . GLU A 1 122 ? 7.464 4.851 -8.995 1.00 96.94 122 GLU A CA 1
ATOM 960 C C . GLU A 1 122 ? 7.003 3.464 -9.428 1.00 96.94 122 GLU A C 1
ATOM 962 O O . GLU A 1 122 ? 7.293 3.044 -10.548 1.00 96.94 122 GLU A O 1
ATOM 967 N N . PHE A 1 123 ? 6.251 2.782 -8.574 1.00 97.62 123 PHE A N 1
ATOM 968 C CA . PHE A 1 123 ? 5.646 1.492 -8.861 1.00 97.62 123 PHE A CA 1
ATOM 969 C C . PHE A 1 123 ? 4.131 1.547 -8.676 1.00 97.62 123 PHE A C 1
ATOM 971 O O . PHE A 1 123 ? 3.634 2.106 -7.699 1.00 97.62 123 PHE A O 1
ATOM 978 N N . ARG A 1 124 ? 3.393 0.906 -9.588 1.00 98.31 124 ARG A N 1
ATOM 979 C CA . ARG A 1 124 ? 1.932 0.749 -9.508 1.00 98.31 124 ARG A CA 1
ATOM 980 C C . ARG A 1 124 ? 1.546 -0.708 -9.710 1.00 98.31 124 ARG A C 1
ATOM 982 O O . ARG A 1 124 ? 1.880 -1.288 -10.743 1.00 98.31 124 ARG A O 1
ATOM 989 N N . ILE A 1 125 ? 0.813 -1.287 -8.765 1.00 98.31 125 ILE A N 1
ATOM 990 C CA . ILE A 1 125 ? 0.284 -2.653 -8.848 1.00 98.31 125 ILE A CA 1
ATOM 991 C C . ILE A 1 125 ? -1.240 -2.575 -8.862 1.00 98.31 125 ILE A C 1
ATOM 993 O O . ILE A 1 125 ? -1.856 -2.142 -7.892 1.00 98.31 125 ILE A O 1
ATOM 997 N N . TYR A 1 126 ? -1.844 -3.021 -9.958 1.00 98.12 126 TYR A N 1
ATOM 998 C CA . TYR A 1 126 ? -3.291 -3.142 -10.114 1.00 98.12 126 TYR A CA 1
ATOM 999 C C . TYR A 1 126 ? -3.700 -4.565 -9.756 1.00 98.12 126 TYR A C 1
ATOM 1001 O O . TYR A 1 126 ? -3.173 -5.516 -10.339 1.00 98.12 126 TYR A O 1
ATOM 1009 N N . VAL A 1 127 ? -4.635 -4.719 -8.821 1.00 97.94 127 VAL A N 1
ATOM 1010 C CA . VAL A 1 127 ? -5.039 -6.024 -8.288 1.00 97.94 127 VAL A CA 1
ATOM 1011 C C . VAL A 1 127 ? -6.521 -6.259 -8.552 1.00 97.94 127 VAL A C 1
ATOM 1013 O O . VAL A 1 127 ? -7.362 -5.414 -8.259 1.00 97.94 127 VAL A O 1
ATOM 1016 N N . LYS A 1 128 ? -6.849 -7.439 -9.078 1.00 96.19 128 LYS A N 1
ATOM 1017 C CA . LYS A 1 128 ? -8.223 -7.913 -9.254 1.00 96.19 128 LYS A CA 1
ATOM 1018 C C . LYS A 1 128 ? -8.298 -9.388 -8.890 1.00 96.19 128 LYS A C 1
ATOM 1020 O O . LYS A 1 128 ? -7.408 -10.157 -9.241 1.00 96.19 128 LYS A O 1
ATOM 1025 N N . ASP A 1 129 ? -9.339 -9.770 -8.155 1.00 94.31 129 ASP A N 1
ATOM 1026 C CA . ASP A 1 129 ? -9.574 -11.155 -7.724 1.00 94.31 129 ASP A CA 1
ATOM 1027 C C . ASP A 1 129 ? -8.356 -11.786 -7.016 1.00 94.31 129 ASP A C 1
ATOM 1029 O O . ASP A 1 129 ? -8.035 -12.959 -7.196 1.00 94.31 129 ASP A O 1
ATOM 1033 N N . GLY A 1 130 ? -7.646 -10.972 -6.223 1.00 93.25 130 GLY A N 1
ATOM 1034 C CA . GLY A 1 130 ? -6.453 -11.386 -5.479 1.00 93.25 130 GLY A CA 1
ATOM 1035 C C . GLY A 1 130 ? -5.197 -11.584 -6.332 1.00 93.25 130 GLY A C 1
ATOM 1036 O O . GLY A 1 130 ? -4.208 -12.107 -5.828 1.00 93.25 130 GLY A O 1
ATOM 1037 N N . LYS A 1 131 ? -5.208 -11.177 -7.607 1.00 94.75 131 LYS A N 1
ATOM 1038 C CA . LYS A 1 131 ? -4.077 -11.309 -8.534 1.00 94.75 131 LYS A CA 1
ATOM 1039 C C . LYS A 1 131 ? -3.668 -9.954 -9.094 1.00 94.75 131 LYS A C 1
ATOM 1041 O O . LYS A 1 131 ? -4.521 -9.122 -9.404 1.00 94.75 131 LYS A O 1
ATOM 1046 N N . ALA A 1 132 ? -2.366 -9.748 -9.267 1.00 96.31 132 ALA A N 1
ATOM 1047 C CA . ALA A 1 132 ? -1.870 -8.605 -10.018 1.00 96.31 132 ALA A CA 1
ATOM 1048 C C . ALA A 1 132 ? -2.280 -8.752 -11.492 1.00 96.31 132 ALA A C 1
ATOM 1050 O O . ALA A 1 132 ? -1.891 -9.711 -12.156 1.00 96.31 132 ALA A O 1
ATOM 1051 N N . ILE A 1 133 ? -3.076 -7.808 -11.990 1.00 95.62 133 ILE A N 1
ATOM 1052 C CA . ILE A 1 133 ? -3.471 -7.734 -13.404 1.00 95.62 133 ILE A CA 1
ATOM 1053 C C . ILE A 1 133 ? -2.562 -6.802 -14.203 1.00 95.62 133 ILE A C 1
ATOM 1055 O O . ILE A 1 133 ? -2.513 -6.894 -15.424 1.00 95.62 133 ILE A O 1
ATOM 1059 N N . ARG A 1 134 ? -1.829 -5.913 -13.522 1.00 95.69 134 ARG A N 1
ATOM 1060 C CA . ARG A 1 134 ? -0.806 -5.065 -14.131 1.00 95.69 134 ARG A CA 1
ATOM 1061 C C . ARG A 1 134 ? 0.201 -4.604 -13.089 1.00 95.69 134 ARG A C 1
ATOM 1063 O O . ARG A 1 134 ? -0.189 -4.182 -12.001 1.00 95.69 134 ARG A O 1
ATOM 1070 N N . PHE A 1 135 ? 1.475 -4.628 -13.457 1.00 97.00 135 PHE A N 1
ATOM 1071 C CA . PHE A 1 135 ? 2.556 -4.041 -12.681 1.00 97.00 135 PHE A CA 1
ATOM 1072 C C . PHE A 1 135 ? 3.308 -3.032 -13.544 1.00 97.00 135 PHE A C 1
ATOM 1074 O O . PHE A 1 135 ? 3.617 -3.316 -14.701 1.00 97.00 135 PHE A O 1
ATOM 1081 N N . MET A 1 136 ? 3.533 -1.833 -13.013 1.00 97.12 136 MET A N 1
ATOM 1082 C CA . MET A 1 136 ? 4.190 -0.754 -13.741 1.00 97.12 136 MET A CA 1
ATOM 1083 C C . MET A 1 136 ? 5.338 -0.159 -12.944 1.00 97.12 136 MET A C 1
ATOM 1085 O O . MET A 1 136 ? 5.207 0.015 -11.732 1.00 97.12 136 MET A O 1
ATOM 1089 N N . GLN A 1 137 ? 6.401 0.221 -13.651 1.00 96.50 137 GLN A N 1
ATOM 1090 C CA . GLN A 1 137 ? 7.462 1.095 -13.163 1.00 96.50 137 GLN A CA 1
ATOM 1091 C C . GLN A 1 137 ? 7.431 2.393 -13.978 1.00 96.50 137 GLN A C 1
ATOM 1093 O O . GLN A 1 137 ? 7.644 2.391 -15.190 1.00 96.50 137 GLN A O 1
ATOM 1098 N N . GLY A 1 138 ? 7.090 3.510 -13.338 1.00 95.69 138 GLY A N 1
ATOM 1099 C CA . GLY A 1 138 ? 6.782 4.754 -14.042 1.00 95.69 138 GLY A CA 1
ATOM 1100 C C . GLY A 1 138 ? 5.626 4.561 -15.031 1.00 95.69 138 GLY A C 1
ATOM 1101 O O . GLY A 1 138 ? 4.475 4.389 -14.627 1.00 95.69 138 GLY A O 1
ATOM 1102 N N . GLN A 1 139 ? 5.911 4.609 -16.333 1.00 94.94 139 GLN A N 1
ATOM 1103 C CA . GLN A 1 139 ? 4.922 4.378 -17.397 1.00 94.94 139 GLN A CA 1
ATOM 1104 C C . GLN A 1 139 ? 5.045 2.998 -18.059 1.00 94.94 139 GLN A C 1
ATOM 1106 O O . GLN A 1 139 ? 4.164 2.609 -18.825 1.00 94.94 139 GLN A O 1
ATOM 1111 N N . GLU A 1 140 ? 6.104 2.250 -17.759 1.00 96.88 140 GLU A N 1
ATOM 1112 C CA . GLU A 1 140 ? 6.382 0.958 -18.376 1.00 96.88 140 GLU A CA 1
ATOM 1113 C C . GLU A 1 140 ? 5.595 -0.158 -17.685 1.00 96.88 140 GLU A C 1
ATOM 1115 O O . GLU A 1 140 ? 5.514 -0.191 -16.458 1.00 96.88 140 GLU A O 1
ATOM 1120 N N . ILE A 1 141 ? 5.019 -1.077 -18.466 1.00 95.88 141 ILE A N 1
ATOM 1121 C CA . ILE A 1 141 ? 4.430 -2.316 -17.944 1.00 95.88 141 ILE A CA 1
ATOM 1122 C C . ILE A 1 141 ? 5.539 -3.358 -17.862 1.00 95.88 141 ILE A C 1
ATOM 1124 O O . ILE A 1 141 ? 6.122 -3.715 -18.883 1.00 95.88 141 ILE A O 1
ATOM 1128 N N . ILE A 1 142 ? 5.778 -3.879 -16.664 1.00 95.06 142 ILE A N 1
ATOM 1129 C CA . ILE A 1 142 ? 6.822 -4.870 -16.398 1.00 95.06 142 ILE A CA 1
ATOM 1130 C C . ILE A 1 142 ? 6.211 -6.198 -15.919 1.00 95.06 142 ILE A C 1
ATOM 1132 O O . ILE A 1 142 ? 5.087 -6.208 -15.401 1.00 95.06 142 ILE A O 1
ATOM 1136 N N . PRO A 1 143 ? 6.911 -7.337 -16.085 1.00 93.31 143 PRO A N 1
ATOM 1137 C CA . PRO A 1 143 ? 6.436 -8.624 -15.588 1.00 93.31 143 PRO A CA 1
ATOM 1138 C C . PRO A 1 143 ? 6.228 -8.616 -14.072 1.00 93.31 143 PRO A C 1
ATOM 1140 O O . PRO A 1 143 ? 6.994 -8.005 -13.330 1.00 93.31 143 PRO A O 1
ATOM 1143 N N . VAL A 1 144 ? 5.214 -9.343 -13.605 1.00 88.88 144 VAL A N 1
ATOM 1144 C CA . VAL A 1 144 ? 5.014 -9.612 -12.175 1.00 88.88 144 VAL A CA 1
ATOM 1145 C C . VAL A 1 144 ? 6.154 -10.500 -11.674 1.00 88.88 144 VAL A C 1
ATOM 1147 O O . VAL A 1 144 ? 6.452 -11.526 -12.285 1.00 88.88 144 VAL A O 1
ATOM 1150 N N . TYR A 1 145 ? 6.774 -10.126 -10.557 1.00 88.50 145 TYR A N 1
ATOM 1151 C CA . TYR A 1 145 ? 7.818 -10.919 -9.899 1.00 88.50 145 TYR A CA 1
ATOM 1152 C C . TYR A 1 145 ? 7.657 -10.892 -8.374 1.00 88.50 145 TYR A C 1
ATOM 1154 O O . TYR A 1 145 ? 6.678 -10.351 -7.858 1.00 88.50 145 TYR A O 1
ATOM 1162 N N . SER A 1 146 ? 8.609 -11.486 -7.647 1.00 86.69 146 SER A N 1
ATOM 1163 C CA . SER A 1 146 ? 8.561 -11.655 -6.186 1.00 86.69 146 SER A CA 1
ATOM 1164 C C . SER A 1 146 ? 8.201 -10.377 -5.424 1.00 86.69 146 SER A C 1
ATOM 1166 O O . SER A 1 146 ? 7.382 -10.435 -4.515 1.00 86.69 146 SER A O 1
ATOM 1168 N N . LYS A 1 147 ? 8.709 -9.205 -5.835 1.00 87.88 147 LYS A N 1
ATOM 1169 C CA . LYS A 1 147 ? 8.361 -7.922 -5.200 1.00 87.88 147 LYS A CA 1
ATOM 1170 C C . LYS A 1 147 ? 6.858 -7.645 -5.224 1.00 87.88 147 LYS A C 1
ATOM 1172 O O . LYS A 1 147 ? 6.315 -7.192 -4.223 1.00 87.88 147 LYS A O 1
ATOM 1177 N N . THR A 1 148 ? 6.176 -7.923 -6.336 1.00 91.19 148 THR A N 1
ATOM 1178 C CA . THR A 1 148 ? 4.724 -7.730 -6.445 1.00 91.19 148 THR A CA 1
ATOM 1179 C C . THR A 1 148 ? 3.982 -8.617 -5.448 1.00 91.19 148 THR A C 1
ATOM 1181 O O . THR A 1 148 ? 3.108 -8.128 -4.734 1.00 91.19 148 THR A O 1
ATOM 1184 N N . THR A 1 149 ? 4.360 -9.896 -5.364 1.00 92.75 149 THR A N 1
ATOM 1185 C CA . THR A 1 149 ? 3.777 -10.853 -4.414 1.00 92.75 149 THR A CA 1
ATOM 1186 C C . THR A 1 149 ? 4.016 -10.407 -2.976 1.00 92.75 149 THR A C 1
ATOM 1188 O O . THR A 1 149 ? 3.057 -10.292 -2.218 1.00 92.75 149 THR A O 1
ATOM 1191 N N . ASN A 1 150 ? 5.254 -10.044 -2.630 1.00 93.94 150 ASN A N 1
ATOM 1192 C CA . ASN A 1 150 ? 5.613 -9.587 -1.289 1.00 93.94 150 ASN A CA 1
ATOM 1193 C C . ASN A 1 150 ? 4.805 -8.345 -0.890 1.00 93.94 150 ASN A C 1
ATOM 1195 O O . ASN A 1 150 ? 4.213 -8.318 0.182 1.00 93.94 150 ASN A O 1
ATOM 1199 N N . MET A 1 151 ? 4.690 -7.342 -1.769 1.00 95.56 151 MET A N 1
ATOM 1200 C CA . MET A 1 151 ? 3.892 -6.138 -1.491 1.00 95.56 151 MET A CA 1
ATOM 1201 C C . MET A 1 151 ? 2.405 -6.461 -1.279 1.00 95.56 151 MET A C 1
ATOM 1203 O O . MET A 1 151 ? 1.761 -5.870 -0.412 1.00 95.56 151 MET A O 1
ATOM 1207 N N . MET A 1 152 ? 1.848 -7.406 -2.039 1.00 96.75 152 MET A N 1
ATOM 1208 C CA . MET A 1 152 ? 0.465 -7.856 -1.853 1.00 96.75 152 MET A CA 1
ATOM 1209 C C . MET A 1 152 ? 0.276 -8.624 -0.537 1.00 96.75 152 MET A C 1
ATOM 1211 O O . MET A 1 152 ? -0.721 -8.416 0.153 1.00 96.75 152 MET A O 1
ATOM 1215 N N . GLU A 1 153 ? 1.226 -9.476 -0.154 1.00 96.00 153 GLU A N 1
ATOM 1216 C CA . GLU A 1 153 ? 1.205 -10.184 1.130 1.00 96.00 153 GLU A CA 1
ATOM 1217 C C . GLU A 1 153 ? 1.328 -9.220 2.310 1.00 96.00 153 GLU A C 1
ATOM 1219 O O . GLU A 1 153 ? 0.551 -9.311 3.264 1.00 96.00 153 GLU A O 1
ATOM 1224 N N . THR A 1 154 ? 2.238 -8.248 2.228 1.00 96.75 154 THR A N 1
ATOM 1225 C CA . THR A 1 154 ? 2.377 -7.172 3.214 1.00 96.75 154 THR A CA 1
ATOM 1226 C C . THR A 1 154 ? 1.069 -6.401 3.368 1.00 96.75 154 THR A C 1
ATOM 1228 O O . THR A 1 154 ? 0.632 -6.185 4.497 1.00 96.75 154 THR A O 1
ATOM 1231 N N . ALA A 1 155 ? 0.380 -6.068 2.269 1.00 97.56 155 ALA A N 1
ATOM 1232 C CA . ALA A 1 155 ? -0.929 -5.410 2.320 1.00 97.56 155 ALA A CA 1
ATOM 1233 C C . ALA A 1 155 ? -1.946 -6.217 3.152 1.00 97.56 155 ALA A C 1
ATOM 1235 O O . ALA A 1 155 ? -2.637 -5.680 4.019 1.00 97.56 155 ALA A O 1
ATOM 1236 N N . VAL A 1 156 ? -2.002 -7.537 2.951 1.00 96.38 156 VAL A N 1
ATOM 1237 C CA . VAL A 1 156 ? -2.893 -8.424 3.717 1.00 96.38 156 VAL A CA 1
ATOM 1238 C C . VAL A 1 156 ? -2.481 -8.504 5.191 1.00 96.38 156 VAL A C 1
ATOM 1240 O O . VAL A 1 156 ? -3.342 -8.447 6.074 1.00 96.38 156 VAL A O 1
ATOM 1243 N N . LYS A 1 157 ? -1.181 -8.618 5.484 1.00 96.69 157 LYS A N 1
ATOM 1244 C CA . LYS A 1 157 ? -0.659 -8.664 6.860 1.00 96.69 157 LYS A CA 1
ATOM 1245 C C . LYS A 1 157 ? -0.951 -7.357 7.616 1.00 96.69 157 LYS A C 1
ATOM 1247 O O . LYS A 1 157 ? -1.360 -7.407 8.778 1.00 96.69 157 LYS A O 1
ATOM 1252 N N . LEU A 1 158 ? -0.838 -6.198 6.961 1.00 97.12 158 LEU A N 1
ATOM 1253 C CA . LEU A 1 158 ? -1.081 -4.881 7.566 1.00 97.12 158 LEU A CA 1
ATOM 1254 C C . LEU A 1 158 ? -2.531 -4.680 8.035 1.00 97.12 158 LEU A C 1
ATOM 1256 O O . LEU A 1 158 ? -2.754 -4.047 9.067 1.00 97.12 158 LEU A O 1
ATOM 1260 N N . LEU A 1 159 ? -3.518 -5.281 7.360 1.00 95.94 159 LEU A N 1
ATOM 1261 C CA . LEU A 1 159 ? -4.913 -5.253 7.826 1.00 95.94 159 LEU A CA 1
ATOM 1262 C C . LEU A 1 159 ? -5.059 -5.829 9.244 1.00 95.94 159 LEU A C 1
ATOM 1264 O O . LEU A 1 159 ? -5.806 -5.286 10.059 1.00 95.94 159 LEU A O 1
ATOM 1268 N N . LYS A 1 160 ? -4.319 -6.902 9.551 1.00 94.75 160 LYS A N 1
ATOM 1269 C CA . LYS A 1 160 ? -4.303 -7.547 10.875 1.00 94.75 160 LYS A CA 1
ATOM 1270 C C . LYS A 1 160 ? -3.386 -6.818 11.855 1.00 94.75 160 LYS A C 1
ATOM 1272 O O . LYS A 1 160 ? -3.706 -6.712 13.037 1.00 94.75 160 LYS A O 1
ATOM 1277 N N . ALA A 1 161 ? -2.273 -6.270 11.369 1.00 95.12 161 ALA A N 1
ATOM 1278 C CA . ALA A 1 161 ? -1.318 -5.543 12.201 1.00 95.12 161 ALA A CA 1
ATOM 1279 C C . ALA A 1 161 ? -1.947 -4.325 12.889 1.00 95.12 161 ALA A C 1
ATOM 1281 O O . ALA A 1 161 ? -1.519 -3.945 13.977 1.00 95.12 161 ALA A O 1
ATOM 1282 N N . ARG A 1 162 ? -3.012 -3.738 12.320 1.00 94.62 162 ARG A N 1
ATOM 1283 C CA . ARG A 1 162 ? -3.755 -2.657 12.981 1.00 94.62 162 ARG A CA 1
ATOM 1284 C C . ARG A 1 162 ? -4.225 -3.043 14.383 1.00 94.62 162 ARG A C 1
ATOM 1286 O O . ARG A 1 162 ? -4.197 -2.184 15.258 1.00 94.62 162 ARG A O 1
ATOM 1293 N N . THR A 1 163 ? -4.670 -4.275 14.624 1.00 92.62 163 THR A N 1
ATOM 1294 C CA . THR A 1 163 ? -5.162 -4.678 15.952 1.00 92.62 163 THR A CA 1
ATOM 1295 C C . THR A 1 163 ? -4.032 -5.084 16.887 1.00 92.62 163 THR A C 1
ATOM 1297 O O . THR A 1 163 ? -4.070 -4.727 18.058 1.00 92.62 163 THR A O 1
ATOM 1300 N N . THR A 1 164 ? -3.019 -5.790 16.379 1.00 94.19 164 THR A N 1
ATOM 1301 C CA . THR A 1 164 ? -1.911 -6.311 17.201 1.00 94.19 164 THR A CA 1
ATOM 1302 C C . THR A 1 164 ? -0.814 -5.284 17.464 1.00 94.19 164 THR A C 1
ATOM 1304 O O . THR A 1 164 ? -0.081 -5.420 18.432 1.00 94.19 164 THR A O 1
ATOM 1307 N N . LYS A 1 165 ? -0.704 -4.256 16.615 1.00 93.50 165 LYS A N 1
ATOM 1308 C CA . LYS A 1 165 ? 0.388 -3.268 16.584 1.00 93.50 165 LYS A CA 1
ATOM 1309 C C . LYS A 1 165 ? 1.776 -3.862 16.292 1.00 93.50 165 LYS A C 1
ATOM 1311 O O . LYS A 1 165 ? 2.770 -3.153 16.413 1.00 93.50 165 LYS A O 1
ATOM 1316 N N . ASN A 1 166 ? 1.855 -5.107 15.810 1.00 91.31 166 ASN A N 1
ATOM 1317 C CA . ASN A 1 166 ? 3.107 -5.758 15.393 1.00 91.31 166 ASN A CA 1
ATOM 1318 C C . ASN A 1 166 ? 3.558 -5.291 13.995 1.00 91.31 166 ASN A C 1
ATOM 1320 O O . ASN A 1 166 ? 3.702 -6.085 13.069 1.00 91.31 166 ASN A O 1
ATOM 1324 N N . PHE A 1 167 ? 3.744 -3.985 13.805 1.00 93.56 167 PHE A N 1
ATOM 1325 C CA . PHE A 1 167 ? 4.091 -3.428 12.492 1.00 93.56 167 PHE A CA 1
ATOM 1326 C C . PHE A 1 167 ? 5.498 -3.815 12.042 1.00 93.56 167 PHE A C 1
ATOM 1328 O O . PHE A 1 167 ? 5.690 -4.140 10.875 1.00 93.56 167 PHE A O 1
ATOM 1335 N N . LYS A 1 168 ? 6.453 -3.846 12.980 1.00 91.06 168 LYS A N 1
ATOM 1336 C CA . LYS A 1 168 ? 7.838 -4.253 12.719 1.00 91.06 168 LYS A CA 1
ATOM 1337 C C . LYS A 1 168 ? 7.915 -5.651 12.100 1.00 91.06 168 LYS A C 1
ATOM 1339 O O . LYS A 1 168 ? 8.541 -5.809 11.067 1.00 91.06 168 LYS A O 1
ATOM 1344 N N . GLU A 1 169 ? 7.240 -6.629 12.696 1.00 91.31 169 GLU A N 1
ATOM 1345 C CA . GLU A 1 169 ? 7.230 -8.019 12.214 1.00 91.31 169 GLU A CA 1
ATOM 1346 C C . GLU A 1 169 ? 6.693 -8.118 10.776 1.00 91.31 169 GLU A C 1
ATOM 1348 O O . GLU A 1 169 ? 7.188 -8.871 9.947 1.00 91.31 169 GLU A O 1
ATOM 1353 N N . VAL A 1 170 ? 5.694 -7.301 10.438 1.00 93.38 170 VAL A N 1
ATOM 1354 C CA . VAL A 1 170 ? 5.102 -7.297 9.094 1.00 93.38 170 VAL A CA 1
ATOM 1355 C C . VAL A 1 170 ? 5.977 -6.584 8.063 1.00 93.38 170 VAL A C 1
ATOM 1357 O O . VAL A 1 170 ? 5.995 -6.988 6.898 1.00 93.38 170 VAL A O 1
ATOM 1360 N N . LEU A 1 171 ? 6.645 -5.502 8.460 1.00 91.81 171 LEU A N 1
ATOM 1361 C CA . LEU A 1 171 ? 7.348 -4.603 7.543 1.00 91.81 171 LEU A CA 1
ATOM 1362 C C . LEU A 1 171 ? 8.845 -4.898 7.420 1.00 91.81 171 LEU A C 1
ATOM 1364 O O . LEU A 1 171 ? 9.418 -4.581 6.383 1.00 91.81 171 LEU A O 1
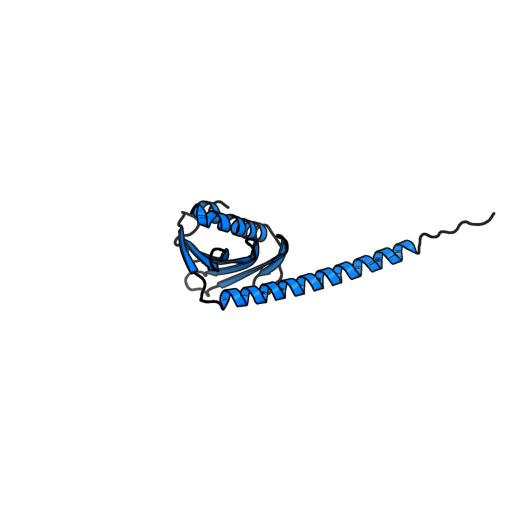ATOM 1368 N N . CYS A 1 172 ? 9.457 -5.519 8.427 1.00 86.25 172 CYS A N 1
ATOM 1369 C CA . CYS A 1 172 ? 10.908 -5.665 8.526 1.00 86.25 172 CYS A CA 1
ATOM 1370 C C . CYS A 1 172 ? 11.415 -7.113 8.442 1.00 86.25 172 CYS A C 1
ATOM 1372 O O . CYS A 1 172 ? 12.587 -7.298 8.137 1.00 86.25 172 CYS A O 1
ATOM 1374 N N . ASP A 1 173 ? 10.567 -8.124 8.665 1.00 73.75 173 ASP A N 1
AT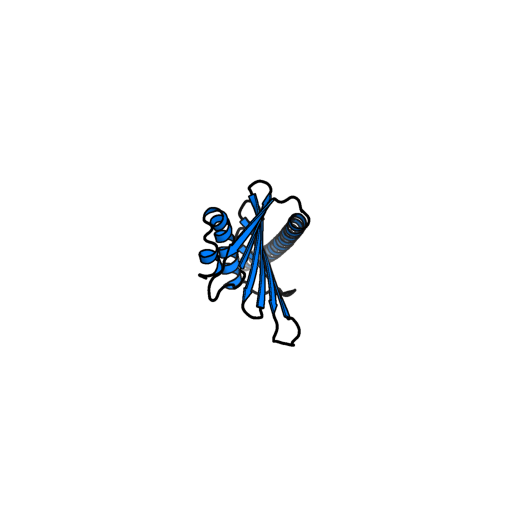OM 1375 C CA . ASP A 1 173 ? 10.975 -9.541 8.663 1.00 73.75 173 ASP A CA 1
ATOM 1376 C C . ASP A 1 173 ? 10.631 -10.253 7.329 1.00 73.75 173 ASP A C 1
ATOM 1378 O O . ASP A 1 173 ? 10.157 -11.392 7.334 1.00 73.75 173 ASP A O 1
ATOM 1382 N N . ASN A 1 174 ? 10.814 -9.580 6.180 1.00 57.50 174 ASN A N 1
ATOM 1383 C CA . ASN A 1 174 ? 10.531 -10.137 4.840 1.00 57.50 174 ASN A CA 1
ATOM 1384 C C . ASN A 1 174 ? 11.796 -10.451 4.035 1.00 57.50 174 ASN A C 1
ATOM 1386 O O . ASN A 1 174 ? 12.731 -9.620 4.050 1.00 57.50 174 ASN A O 1
#